Protein AF-A0AA85KAV1-F1 (afdb_monomer)

Organism: Trichobilharzia regenti (NCBI:txid157069)

Mean predicted aligned error: 18.88 Å

Secondary structure (DSSP, 8-state):
-------------------------------------------PPPPPP-PPPGGGTTSHHHHHHHHHHHHHHHHHHHHHHHHHHHHHHHHHHHHHHHHHHHHHHHHHHHHHHHHHHHHHHHHHHHHHHHHHHHHHHHHHTTS--

Solvent-accessible surface area (backbone atoms only — not comparable to full-atom values): 9478 Å² total; per-residue (Å²): 133,90,79,89,88,89,88,87,84,85,86,87,78,90,81,84,85,84,92,76,92,73,95,73,81,87,73,82,78,82,82,75,84,81,77,85,79,88,66,87,72,71,89,64,82,81,75,78,92,72,81,80,56,73,84,54,62,77,37,67,72,47,44,54,53,48,51,54,48,53,52,51,53,50,53,51,54,51,52,53,53,52,52,55,52,50,53,54,52,49,51,53,51,52,52,52,49,51,54,50,52,53,52,49,52,52,50,52,51,62,62,45,50,62,53,52,51,50,54,52,53,52,52,51,50,52,52,54,51,51,54,52,51,53,56,53,62,67,58,66,67,77,79,74,131

pLDDT: mean 74.39, std 24.72, range [30.52, 98.38]

InterPro domains:
  IPR004827 Basic-leucine zipper domain [PF07716] (61-96)
  IPR046347 Basic-leucine zipper domain superfamily [SSF57959] (61-108)

Sequence (145 aa):
MSSMQTLTGGVGGHILEDVTTIVGSPTSSCVSTEASECSSSSNRPRKKYECVPEYMKTAPDYIDQRVRNRNAVKRFREKSKTKAKQLEEEKVSLTALTKLYDNELIRINRSKQPLYIFIFVSTYYLQVMSVVHVSSSSSSTKYFS

Foldseek 3Di:
DDDDDDDDDDDDDDDDDDDDDDDDDDDDDPPDPDDPDPCPPPVDPDDDDDDDDPVCCPPPVNVVVVVVVVVVVVVVVVVVVVVVVVVVVVVVVVVVVVVVVVVVVVVVVVVVVVVVVVVVVVVVVVVVVVVVVVVVVVVVVPPDD

Radius of gyration: 38.61 Å; Cα contacts (8 Å, |Δi|>4): 5; chains: 1; bounding box: 71×60×119 Å

Structure (mmCIF, N/CA/C/O backbone):
data_AF-A0AA85KAV1-F1
#
_entry.id   AF-A0AA85KAV1-F1
#
loop_
_atom_site.group_PDB
_atom_site.id
_atom_site.type_symbol
_atom_site.label_atom_id
_atom_site.label_alt_id
_atom_site.label_comp_id
_atom_site.label_asym_id
_atom_site.label_entity_id
_atom_site.label_seq_id
_atom_site.pdbx_PDB_ins_code
_atom_site.Cartn_x
_atom_site.Cartn_y
_atom_site.Cartn_z
_atom_site.occupancy
_atom_site.B_iso_or_equiv
_atom_site.auth_seq_id
_atom_site.auth_comp_id
_atom_site.auth_asym_id
_atom_site.auth_atom_id
_atom_site.pdbx_PDB_model_num
ATOM 1 N N . MET A 1 1 ? -7.359 -49.262 -15.209 1.00 36.91 1 MET A N 1
ATOM 2 C CA . MET A 1 1 ? -7.355 -49.213 -16.691 1.00 36.91 1 MET A CA 1
ATOM 3 C C . MET A 1 1 ? -8.325 -48.128 -17.142 1.00 36.91 1 MET A C 1
ATOM 5 O O . MET A 1 1 ? -9.123 -47.692 -16.324 1.00 36.91 1 MET A O 1
ATOM 9 N N . SER A 1 2 ? -8.194 -47.656 -18.383 1.00 35.59 2 SER A N 1
ATOM 10 C CA . SER A 1 2 ? -8.981 -46.557 -18.977 1.00 35.59 2 SER A CA 1
ATOM 11 C C . SER A 1 2 ? -10.504 -46.773 -18.899 1.00 35.59 2 SER A C 1
ATOM 13 O O . SER A 1 2 ? -10.932 -47.924 -18.954 1.00 35.59 2 SER A O 1
ATOM 15 N N . SER A 1 3 ? -11.320 -45.705 -18.906 1.00 37.72 3 SER A N 1
ATOM 16 C CA . SER A 1 3 ? -11.974 -45.239 -20.156 1.00 37.72 3 SER A CA 1
ATOM 17 C C . SER A 1 3 ? -13.201 -44.327 -19.943 1.00 37.72 3 SER A C 1
ATOM 19 O O . SER A 1 3 ? -14.143 -44.758 -19.290 1.00 37.72 3 SER A O 1
ATOM 21 N N . MET A 1 4 ? -13.220 -43.169 -20.638 1.00 36.19 4 MET A N 1
ATOM 22 C CA . MET A 1 4 ? -14.408 -42.426 -21.151 1.00 36.19 4 MET A CA 1
ATOM 23 C C . MET A 1 4 ? -15.445 -41.905 -20.115 1.00 36.19 4 MET A C 1
ATOM 25 O O . MET A 1 4 ? -15.514 -42.382 -18.996 1.00 36.19 4 MET A O 1
ATOM 29 N N . GLN A 1 5 ? -16.291 -40.898 -20.362 1.00 43.56 5 GLN A N 1
ATOM 30 C CA . GLN A 1 5 ? -16.723 -40.134 -21.556 1.00 43.56 5 GLN A CA 1
ATOM 31 C C . GLN A 1 5 ? -17.106 -38.691 -21.060 1.00 43.56 5 GLN A C 1
ATOM 33 O O . GLN A 1 5 ? -17.058 -38.471 -19.852 1.00 43.56 5 GLN A O 1
ATOM 38 N N . THR A 1 6 ? -17.434 -37.624 -21.808 1.00 41.03 6 THR A N 1
ATOM 39 C CA . THR A 1 6 ? -17.840 -37.379 -23.215 1.00 41.03 6 THR A CA 1
ATOM 40 C C . THR A 1 6 ? -17.406 -35.952 -23.647 1.00 41.03 6 THR A C 1
ATOM 42 O O . THR A 1 6 ? -16.856 -35.198 -22.850 1.00 41.03 6 THR A O 1
ATOM 45 N N . LEU A 1 7 ? -17.671 -35.558 -24.899 1.00 43.69 7 LEU A N 1
ATOM 46 C CA . LEU A 1 7 ? -17.532 -34.204 -25.467 1.00 43.69 7 LEU A CA 1
ATOM 47 C C . LEU A 1 7 ? -18.895 -33.686 -25.964 1.00 43.69 7 LEU A C 1
ATOM 49 O O . LEU A 1 7 ? -19.603 -34.471 -26.580 1.00 43.69 7 LEU A O 1
ATOM 53 N N . THR A 1 8 ? -19.180 -32.382 -25.830 1.00 41.44 8 THR A N 1
ATOM 54 C CA . THR A 1 8 ? -20.047 -31.536 -26.706 1.00 41.44 8 THR A CA 1
ATOM 55 C C . THR A 1 8 ? -19.896 -30.065 -26.266 1.00 41.44 8 THR A C 1
ATOM 57 O O . THR A 1 8 ? -19.839 -29.833 -25.064 1.00 41.44 8 THR A O 1
ATOM 60 N N . GLY A 1 9 ? -19.864 -29.018 -27.102 1.00 31.36 9 GLY A N 1
ATOM 61 C CA . GLY A 1 9 ? -19.976 -28.915 -28.567 1.00 31.36 9 GLY A CA 1
ATOM 62 C C . GLY A 1 9 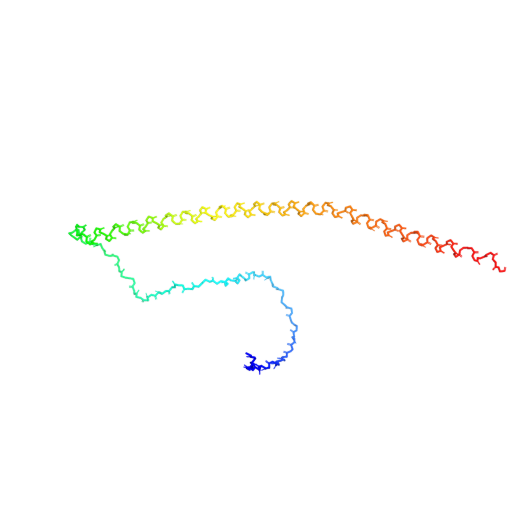? -20.845 -27.704 -28.987 1.00 31.36 9 GLY A C 1
ATOM 63 O O . GLY A 1 9 ? -21.937 -27.559 -28.453 1.00 31.36 9 GLY A O 1
ATOM 64 N N . GLY A 1 10 ? -20.389 -26.874 -29.944 1.00 31.45 10 GLY A N 1
ATOM 65 C CA . GLY A 1 10 ? -21.103 -25.682 -30.477 1.00 31.45 10 GLY A CA 1
ATOM 66 C C . GLY A 1 10 ? -20.460 -24.349 -30.042 1.00 31.45 10 GLY A C 1
ATOM 67 O O . GLY A 1 10 ? -20.409 -24.091 -28.847 1.00 31.45 10 GLY A O 1
ATOM 68 N N . VAL A 1 11 ? -19.846 -23.479 -30.862 1.00 35.91 11 VAL A N 1
ATOM 69 C CA . VAL A 1 11 ? -19.851 -23.165 -32.319 1.00 35.91 11 VAL A CA 1
ATOM 70 C C . VAL A 1 11 ? -21.020 -22.291 -32.805 1.00 35.91 11 VAL A C 1
ATOM 72 O O . VAL A 1 11 ? -22.165 -22.724 -32.788 1.00 35.91 11 VAL A O 1
ATOM 75 N N . GLY A 1 12 ? -20.665 -21.117 -33.356 1.00 30.52 12 GLY A N 1
ATOM 76 C CA . GLY A 1 12 ? -21.524 -20.194 -34.120 1.00 30.52 12 GLY A CA 1
ATOM 77 C C . GLY A 1 12 ? -22.217 -19.119 -33.265 1.00 30.52 12 GLY A C 1
ATOM 78 O O . GLY A 1 12 ? -22.807 -19.445 -32.247 1.00 30.52 12 GLY A O 1
ATOM 79 N N . GLY A 1 13 ? -22.207 -17.825 -33.607 1.00 30.83 13 GLY A N 1
ATOM 80 C CA . GLY A 1 13 ? -21.583 -17.104 -34.729 1.00 30.83 13 GLY A CA 1
ATOM 81 C C . GLY A 1 13 ? -22.422 -15.872 -35.121 1.00 30.83 13 GLY A C 1
ATOM 82 O O . GLY A 1 13 ? -23.579 -15.806 -34.721 1.00 30.83 13 GLY A O 1
ATOM 83 N N . HIS A 1 14 ? -21.878 -14.986 -35.977 1.00 31.77 14 HIS A N 1
ATOM 84 C CA . HIS A 1 14 ? -22.616 -13.941 -36.732 1.00 31.77 14 HIS A CA 1
ATOM 85 C C . HIS A 1 14 ? -23.196 -12.740 -35.909 1.00 31.77 14 HIS A C 1
ATOM 87 O O . HIS A 1 14 ? -23.638 -12.923 -34.785 1.00 31.77 14 HIS A O 1
ATOM 93 N N . ILE A 1 15 ? -23.228 -11.469 -36.367 1.00 37.31 15 ILE A N 1
ATOM 94 C CA . ILE A 1 15 ? -22.788 -10.810 -37.625 1.00 37.31 15 ILE A CA 1
ATOM 95 C C . ILE A 1 15 ? -22.289 -9.363 -37.340 1.00 37.31 15 ILE A C 1
ATOM 97 O O . ILE A 1 15 ? -22.834 -8.696 -36.470 1.00 37.31 15 ILE A O 1
ATOM 101 N N . LEU A 1 16 ? -21.376 -8.895 -38.202 1.00 34.19 16 LEU A N 1
ATOM 102 C CA . LEU A 1 16 ? -21.185 -7.527 -38.729 1.00 34.19 16 LEU A CA 1
ATOM 103 C C . LEU A 1 16 ? -20.636 -6.395 -37.840 1.00 34.19 16 LEU A C 1
ATOM 105 O O . LEU A 1 16 ? -21.139 -6.063 -36.773 1.00 34.19 16 LEU A O 1
ATOM 109 N N . GLU A 1 17 ? -19.625 -5.743 -38.412 1.00 40.03 17 GLU A N 1
ATOM 110 C CA . GLU A 1 17 ? -19.159 -4.401 -38.083 1.00 40.03 17 GLU A CA 1
ATOM 111 C C . GLU A 1 17 ? -20.159 -3.356 -38.601 1.00 40.03 17 GLU A C 1
ATOM 113 O O . GLU A 1 17 ? -20.783 -3.575 -39.640 1.00 40.03 17 GLU A O 1
ATOM 118 N N . ASP A 1 18 ? -20.220 -2.186 -37.962 1.00 31.97 18 ASP A N 1
ATOM 119 C CA . ASP A 1 18 ? -20.343 -0.944 -38.730 1.00 31.97 18 ASP A CA 1
ATOM 120 C C . ASP A 1 18 ? -19.637 0.223 -38.021 1.00 31.97 18 ASP A C 1
ATOM 122 O O . ASP A 1 18 ? -19.516 0.261 -36.792 1.00 31.97 18 ASP A O 1
ATOM 126 N N . VAL A 1 19 ? -19.107 1.154 -38.811 1.00 37.03 19 VAL A N 1
ATOM 127 C CA . VAL A 1 19 ? -18.156 2.181 -38.369 1.00 37.03 19 VAL A CA 1
ATOM 128 C C . VAL A 1 19 ? -18.864 3.507 -38.104 1.00 37.03 19 VAL A C 1
ATOM 130 O O . VAL A 1 19 ? -19.284 4.181 -39.040 1.00 37.03 19 VAL A O 1
ATOM 133 N N . THR A 1 20 ? -18.846 3.986 -36.854 1.00 36.22 20 THR A N 1
ATOM 134 C CA . THR A 1 20 ? -18.982 5.430 -36.579 1.00 36.22 20 THR A CA 1
ATOM 135 C C . THR A 1 20 ? -18.048 5.914 -35.475 1.00 36.22 20 THR A C 1
ATOM 137 O O . THR A 1 20 ? -18.170 5.544 -34.309 1.00 36.22 20 THR A O 1
ATOM 140 N N . THR A 1 21 ? -17.150 6.814 -35.868 1.00 38.53 21 THR A N 1
ATOM 141 C CA . THR A 1 21 ? -16.267 7.635 -35.035 1.00 38.53 21 THR A CA 1
ATOM 142 C C . THR A 1 21 ? -16.976 8.282 -33.842 1.00 38.53 21 THR A C 1
ATOM 144 O O . THR A 1 21 ? -17.863 9.110 -34.034 1.00 38.53 21 THR A O 1
ATOM 147 N N . ILE A 1 22 ? -16.483 8.043 -32.621 1.00 38.91 22 ILE A N 1
ATOM 148 C CA . ILE A 1 22 ? -16.666 8.974 -31.497 1.00 38.91 22 ILE A CA 1
ATOM 149 C C . ILE A 1 22 ? -15.303 9.250 -30.858 1.00 38.91 22 ILE A C 1
ATOM 151 O O . ILE A 1 22 ? -14.680 8.380 -30.255 1.00 38.91 22 ILE A O 1
ATOM 155 N N . VAL A 1 23 ? -14.850 10.497 -30.989 1.00 43.25 23 VAL A N 1
ATOM 156 C CA . VAL A 1 23 ? -13.711 11.036 -30.240 1.00 43.25 23 VAL A CA 1
ATOM 157 C C . VAL A 1 23 ? -14.143 11.202 -28.782 1.00 43.25 23 VAL A C 1
ATOM 159 O O . VAL A 1 23 ? -14.992 12.038 -28.481 1.00 43.25 23 VAL A O 1
ATOM 162 N N . GLY A 1 24 ? -13.564 10.417 -27.874 1.00 33.50 24 GLY A N 1
ATOM 163 C CA . GLY A 1 24 ? -13.870 10.472 -26.444 1.00 33.50 24 GLY A CA 1
ATOM 164 C C . GLY A 1 24 ? -12.760 9.840 -25.608 1.00 33.50 24 GLY A C 1
ATOM 165 O O . GLY A 1 24 ? -12.335 8.720 -25.873 1.00 33.50 24 GLY A O 1
ATOM 166 N N . SER A 1 25 ? -12.252 10.584 -24.625 1.00 37.94 25 SER A N 1
ATOM 167 C CA . SER A 1 25 ? -11.110 10.200 -23.787 1.00 37.94 25 SER A CA 1
ATOM 168 C C . SER A 1 25 ? -11.324 8.873 -23.038 1.00 37.94 25 SER A C 1
ATOM 170 O O . SER A 1 25 ? -12.410 8.666 -22.495 1.00 37.94 25 SER A O 1
ATOM 172 N N . PRO A 1 26 ? -10.295 8.012 -22.896 1.00 43.62 26 PRO A N 1
ATOM 173 C CA . PRO A 1 26 ? -10.398 6.817 -22.068 1.00 43.62 26 PRO A CA 1
ATOM 174 C C . PRO A 1 26 ? -10.399 7.196 -20.580 1.00 43.62 26 PRO A C 1
ATOM 176 O O . PRO A 1 26 ? -9.352 7.410 -19.965 1.00 43.62 26 PRO A O 1
ATOM 179 N N . THR A 1 27 ? -11.583 7.251 -19.972 1.00 38.44 27 THR A N 1
ATOM 180 C CA . THR A 1 27 ? -11.717 7.193 -18.516 1.00 38.44 27 THR A CA 1
ATOM 181 C C . THR A 1 27 ? -11.371 5.779 -18.052 1.00 38.44 27 THR A C 1
ATOM 183 O O . THR A 1 27 ? -12.051 4.810 -18.375 1.00 38.44 27 THR A O 1
ATOM 186 N N . SER A 1 28 ? -10.276 5.654 -17.299 1.00 43.53 28 SER A N 1
ATOM 187 C CA . SER A 1 28 ? -9.788 4.378 -16.767 1.00 43.53 28 SER A CA 1
ATOM 188 C C . SER A 1 28 ? -10.854 3.672 -15.916 1.00 43.53 28 SER A C 1
ATOM 190 O O . SER A 1 28 ? -11.053 4.029 -14.754 1.00 43.53 28 SER A O 1
ATOM 192 N N . SER A 1 29 ? -11.490 2.628 -16.454 1.00 40.19 29 SER A N 1
ATOM 193 C CA . SER A 1 29 ? -12.366 1.746 -15.682 1.00 40.19 29 SER A CA 1
ATOM 194 C C . SER A 1 29 ? -11.524 0.815 -14.807 1.00 40.19 29 SER A C 1
ATOM 196 O O . SER A 1 29 ? -10.984 -0.187 -15.280 1.00 40.19 29 SER A O 1
ATOM 198 N N . CYS A 1 30 ? -11.408 1.131 -13.518 1.00 39.81 30 CYS A N 1
ATOM 199 C CA . CYS A 1 30 ? -10.793 0.243 -12.537 1.00 39.81 30 CYS A CA 1
ATOM 200 C C . CYS A 1 30 ? -11.693 -0.979 -12.273 1.00 39.81 30 CYS A C 1
ATOM 202 O O . CYS A 1 30 ? -12.538 -0.978 -11.379 1.00 39.81 30 CYS A O 1
ATOM 204 N N . VAL A 1 31 ? -11.501 -2.041 -13.062 1.00 36.47 31 VAL A N 1
ATOM 205 C CA . VAL A 1 31 ? -12.113 -3.354 -12.815 1.00 36.47 31 VAL A CA 1
ATOM 206 C C . VAL A 1 31 ? -11.461 -3.972 -11.576 1.00 36.47 31 VAL A C 1
ATOM 208 O O . VAL A 1 31 ? -10.422 -4.620 -11.654 1.00 36.47 31 VAL A O 1
ATOM 211 N N . SER A 1 32 ? -12.081 -3.739 -10.420 1.00 46.75 32 SER A N 1
ATOM 212 C CA . SER A 1 32 ? -11.681 -4.302 -9.127 1.00 46.75 32 SER A CA 1
ATOM 213 C C . SER A 1 32 ? -12.516 -5.537 -8.781 1.00 46.75 32 SER A C 1
ATOM 215 O O . SER A 1 32 ? -13.370 -5.506 -7.895 1.00 46.75 32 SER A O 1
ATOM 217 N N . THR A 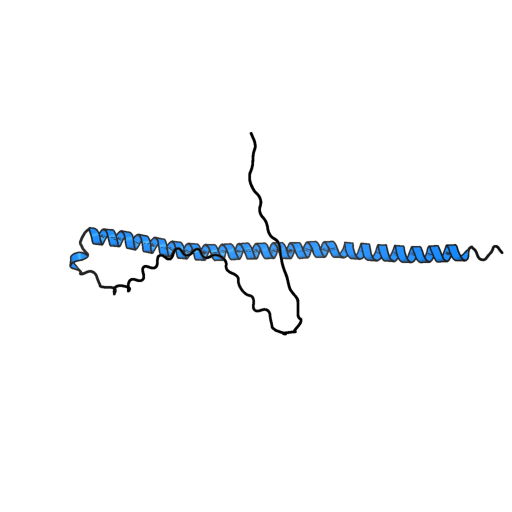1 33 ? -12.250 -6.643 -9.469 1.00 52.03 33 THR A N 1
ATOM 218 C CA . THR A 1 33 ? -12.468 -7.999 -8.941 1.00 52.03 33 THR A CA 1
ATOM 219 C C . THR A 1 3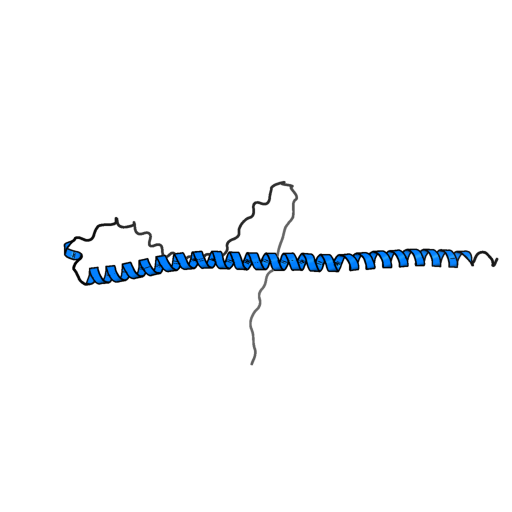3 ? -11.305 -8.310 -7.981 1.00 52.03 33 THR A C 1
ATOM 221 O O . THR A 1 33 ? -10.156 -8.150 -8.375 1.00 52.03 33 THR A O 1
ATOM 224 N N . GLU A 1 34 ? -11.470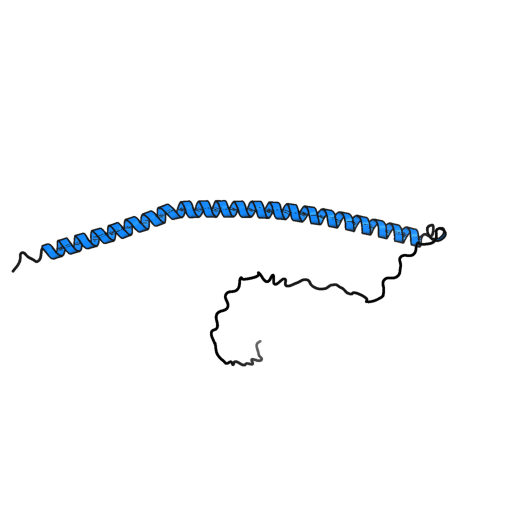 -8.713 -6.719 1.00 47.12 34 GLU A N 1
ATOM 225 C CA . GLU A 1 34 ? -12.651 -9.220 -6.011 1.00 47.12 34 GLU A CA 1
ATOM 226 C C . GLU A 1 34 ? -12.617 -8.766 -4.539 1.00 47.12 34 GLU A C 1
ATOM 228 O O . GLU A 1 34 ? -11.601 -8.914 -3.857 1.00 47.12 34 GLU A O 1
ATOM 233 N N . ALA A 1 35 ? -13.736 -8.273 -4.006 1.00 45.75 35 ALA A N 1
ATOM 234 C CA . ALA A 1 35 ? -13.924 -8.104 -2.565 1.00 45.75 35 ALA A CA 1
ATOM 235 C C . ALA A 1 35 ? -14.985 -9.104 -2.091 1.00 45.75 35 ALA A C 1
ATOM 237 O O . ALA A 1 35 ? -16.166 -8.778 -2.042 1.00 45.75 35 ALA A O 1
ATOM 238 N N . SER A 1 36 ? -14.561 -10.331 -1.765 1.00 51.62 36 SER A N 1
ATOM 239 C CA . SER A 1 36 ? -15.459 -11.388 -1.278 1.00 51.62 36 SER A CA 1
ATOM 240 C C . SER A 1 36 ? -16.257 -10.908 -0.058 1.00 51.62 36 SER A C 1
ATOM 242 O O . SER A 1 36 ? -15.709 -10.695 1.028 1.00 51.62 36 SER A O 1
ATOM 244 N N . GLU A 1 37 ? -17.567 -10.754 -0.237 1.00 42.22 37 GLU A N 1
ATOM 245 C CA . GLU A 1 37 ? -18.468 -10.127 0.725 1.00 42.22 37 GLU A CA 1
ATOM 246 C C . GLU A 1 37 ? -18.755 -11.031 1.933 1.00 42.22 37 GLU A C 1
ATOM 248 O O . GLU A 1 37 ? -19.767 -11.726 1.997 1.00 42.22 37 GLU A O 1
ATOM 253 N N . CYS A 1 38 ? -17.921 -10.971 2.974 1.00 47.38 38 CYS A N 1
ATOM 254 C CA . CYS A 1 38 ? -18.288 -11.522 4.286 1.00 47.38 38 CYS A CA 1
ATOM 255 C C . CYS A 1 38 ? -19.122 -10.509 5.096 1.00 47.38 38 CYS A C 1
ATOM 257 O O . CYS A 1 38 ? -18.774 -10.112 6.210 1.00 47.38 38 CYS A O 1
ATOM 259 N N . SER A 1 39 ? -20.233 -10.073 4.500 1.00 51.75 39 SER A N 1
ATOM 260 C CA . SER A 1 39 ? -21.180 -9.108 5.063 1.00 51.75 39 SER A CA 1
ATOM 261 C C . SER A 1 39 ? -22.523 -9.780 5.327 1.00 51.75 39 SER A C 1
ATOM 263 O O . SER A 1 39 ? -23.521 -9.494 4.671 1.00 51.75 39 SER A O 1
ATOM 265 N N . SER A 1 40 ? -22.581 -10.643 6.348 1.00 50.94 40 SER A N 1
ATOM 266 C CA . SER A 1 40 ? -23.852 -11.097 6.938 1.00 50.94 40 SER A CA 1
ATOM 267 C C . SER A 1 40 ? -24.536 -9.946 7.695 1.00 50.94 40 SER A C 1
ATOM 269 O O . SER A 1 40 ? -24.681 -9.967 8.919 1.00 50.94 40 SER A O 1
ATOM 271 N N . SER A 1 41 ? -24.928 -8.904 6.956 1.00 63.66 41 SER A N 1
ATOM 272 C CA . SER A 1 41 ? -25.691 -7.765 7.451 1.00 63.66 41 SER A CA 1
ATOM 273 C C . SER A 1 41 ? -27.089 -8.238 7.822 1.00 63.66 41 SER A C 1
ATOM 275 O O . SER A 1 41 ? -28.008 -8.264 7.005 1.00 63.66 41 SER A O 1
ATOM 277 N N . SER A 1 42 ? -27.264 -8.620 9.085 1.00 68.12 42 SER A N 1
ATOM 278 C CA . SER A 1 42 ? -28.599 -8.749 9.649 1.00 68.12 42 SER A CA 1
ATOM 279 C C . SER A 1 42 ? -29.256 -7.370 9.579 1.00 68.12 42 SER A C 1
ATOM 281 O O . SER A 1 42 ? -28.870 -6.475 10.330 1.00 68.12 42 SER A O 1
ATOM 283 N N . ASN A 1 43 ? -30.250 -7.206 8.698 1.00 69.94 43 ASN A N 1
ATOM 284 C CA . ASN A 1 43 ? -31.003 -5.960 8.466 1.00 69.94 43 ASN A CA 1
ATOM 285 C C . ASN A 1 43 ? -31.904 -5.558 9.657 1.00 69.94 43 ASN A C 1
ATOM 287 O O . ASN A 1 43 ? -32.971 -4.969 9.495 1.00 69.94 43 ASN A O 1
ATOM 291 N N . ARG A 1 44 ? -31.495 -5.896 10.883 1.00 74.56 44 ARG A N 1
ATOM 292 C CA . ARG A 1 44 ? -32.144 -5.473 12.117 1.00 74.56 44 ARG A CA 1
ATOM 293 C C . ARG A 1 44 ? -31.838 -3.991 12.348 1.00 74.56 44 ARG A C 1
ATOM 295 O O . ARG A 1 44 ? -30.671 -3.600 12.260 1.00 74.56 44 ARG A O 1
ATOM 302 N N . PRO A 1 45 ? -32.839 -3.166 12.705 1.00 79.75 45 PRO A N 1
ATOM 303 C CA . PRO A 1 45 ? -32.584 -1.787 13.093 1.00 79.75 45 PRO A CA 1
ATOM 304 C C . PRO A 1 45 ? -31.589 -1.765 14.257 1.00 79.75 45 PRO A C 1
ATOM 306 O O . PRO A 1 45 ? -31.732 -2.512 15.231 1.00 79.75 45 PRO A O 1
ATOM 309 N N . ARG A 1 46 ? -30.558 -0.917 14.154 1.00 78.75 46 ARG A N 1
ATOM 310 C CA . ARG A 1 46 ? -29.573 -0.736 15.227 1.00 78.75 46 ARG A CA 1
ATOM 311 C C . ARG A 1 46 ? -30.312 -0.323 16.500 1.00 78.75 46 ARG A C 1
ATOM 313 O O . ARG A 1 46 ? -30.910 0.751 16.540 1.00 78.75 46 ARG A O 1
ATOM 320 N N . LYS A 1 47 ? -30.254 -1.158 17.546 1.00 81.88 47 LYS A N 1
ATOM 321 C CA . LYS A 1 47 ? -30.719 -0.758 18.880 1.00 81.88 47 LYS A CA 1
ATOM 322 C C . LYS A 1 47 ? -29.998 0.529 19.283 1.00 81.88 47 LYS A C 1
ATOM 324 O O . LYS A 1 47 ? -28.790 0.651 19.071 1.00 81.88 47 LYS A O 1
ATOM 329 N N . LYS A 1 48 ? -30.742 1.473 19.865 1.00 84.88 48 LYS A N 1
ATOM 330 C CA . LYS A 1 48 ? -30.155 2.670 20.476 1.00 84.88 48 LYS A CA 1
ATOM 331 C C . LYS A 1 48 ? -29.166 2.229 21.558 1.00 84.88 48 LYS A C 1
ATOM 333 O O . LYS A 1 48 ? -29.420 1.253 22.262 1.00 84.88 48 LYS A O 1
ATOM 338 N N . TYR A 1 49 ? -28.036 2.924 21.663 1.00 82.12 49 TYR A N 1
ATOM 339 C CA . TYR A 1 49 ? -27.091 2.684 22.748 1.00 82.12 49 TYR A CA 1
ATOM 340 C C . TYR A 1 49 ? -27.707 3.173 24.056 1.00 82.12 49 TYR A C 1
ATOM 342 O O . TYR A 1 49 ? -27.964 4.363 24.213 1.00 82.12 49 TYR A O 1
ATOM 350 N N . GLU A 1 50 ? -27.931 2.243 24.974 1.00 86.88 50 GLU A N 1
ATOM 351 C CA . GLU A 1 50 ? -28.400 2.513 26.327 1.00 86.88 50 GLU A CA 1
ATOM 352 C C . GLU A 1 50 ? -27.258 2.247 27.313 1.00 86.88 50 GLU A C 1
ATOM 354 O O . GLU A 1 50 ? -26.487 1.293 27.159 1.00 86.88 50 GLU A O 1
ATOM 359 N N . CYS A 1 51 ? -27.107 3.124 28.303 1.00 86.62 51 CYS A N 1
ATOM 360 C CA . CYS A 1 51 ? -26.095 2.960 29.336 1.00 86.62 51 CYS A CA 1
ATOM 361 C C . CYS A 1 51 ? -26.510 1.845 30.299 1.00 86.62 51 CYS A C 1
ATOM 363 O O . CYS A 1 51 ? -27.603 1.876 30.854 1.00 86.62 51 CYS A O 1
ATOM 365 N N . VAL A 1 52 ? -25.612 0.887 30.543 1.00 88.25 52 VAL A N 1
ATOM 366 C CA . VAL A 1 52 ? -25.829 -0.153 31.559 1.00 88.25 52 VAL A CA 1
ATOM 367 C C . VAL A 1 52 ? -25.983 0.513 32.940 1.00 88.25 52 VAL A C 1
ATOM 369 O O . VAL A 1 52 ? -25.093 1.292 33.305 1.00 88.25 52 VAL A O 1
ATOM 372 N N . PRO A 1 53 ? -27.056 0.219 33.705 1.00 93.06 53 PRO A N 1
ATOM 373 C CA . PRO A 1 53 ? -27.283 0.790 35.034 1.00 93.06 53 PRO A CA 1
ATOM 374 C C . PRO A 1 53 ? -26.110 0.568 35.995 1.00 93.06 53 PRO A C 1
ATOM 376 O O . PRO A 1 53 ? -25.483 -0.491 35.971 1.00 93.06 53 PRO A O 1
ATOM 379 N N . GLU A 1 54 ? -25.828 1.541 36.871 1.00 91.25 54 GLU A N 1
ATOM 380 C CA . GLU A 1 54 ? -24.648 1.515 37.759 1.00 91.25 54 GLU A CA 1
ATOM 381 C C . GLU A 1 54 ? -24.549 0.237 38.606 1.00 91.25 54 GLU A C 1
ATOM 383 O O . GLU A 1 54 ? -23.480 -0.366 38.675 1.00 91.25 54 GLU A O 1
ATOM 388 N N . TYR A 1 55 ? -25.665 -0.233 39.175 1.00 90.56 55 TYR A N 1
ATOM 389 C CA . TYR A 1 55 ? -25.695 -1.437 40.016 1.00 90.56 55 TYR A CA 1
ATOM 390 C C . TYR A 1 55 ? -25.318 -2.725 39.262 1.00 90.56 55 TYR A C 1
ATOM 392 O O . TYR A 1 55 ? -24.859 -3.682 39.876 1.00 90.56 55 TYR A O 1
ATOM 400 N N . MET A 1 56 ? -25.473 -2.762 37.933 1.00 90.69 56 MET A N 1
ATOM 401 C CA . MET A 1 56 ? -25.048 -3.903 37.115 1.00 90.69 56 MET A CA 1
ATOM 402 C C . MET A 1 56 ? -23.554 -3.850 36.776 1.00 90.69 56 MET A C 1
ATOM 404 O O . MET A 1 56 ? -23.000 -4.841 36.303 1.00 90.69 56 MET A O 1
ATOM 408 N N . LYS A 1 57 ? -22.872 -2.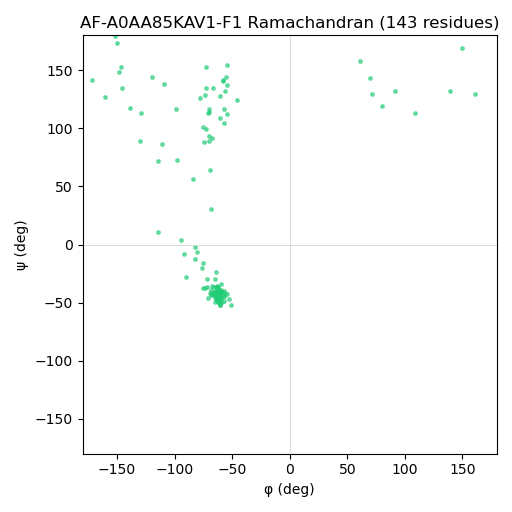717 37.000 1.00 92.38 57 LYS A N 1
ATOM 409 C CA . LYS A 1 57 ? -21.461 -2.555 36.613 1.00 92.38 57 LYS A CA 1
ATOM 410 C C . LYS A 1 57 ? -20.477 -3.280 37.533 1.00 92.38 57 LYS A C 1
ATOM 412 O O . LYS A 1 57 ? -19.323 -3.463 37.150 1.00 92.38 57 LYS A O 1
ATOM 417 N N . THR A 1 58 ? -20.929 -3.687 38.715 1.00 93.25 58 THR A N 1
ATOM 418 C CA . THR A 1 58 ? -20.196 -4.528 39.672 1.00 93.25 58 THR A CA 1
ATOM 419 C C . THR A 1 58 ? -20.477 -6.022 39.495 1.00 93.25 58 THR A C 1
ATOM 421 O O . THR A 1 58 ? -19.788 -6.834 40.106 1.00 93.25 58 THR A O 1
ATOM 424 N N . ALA A 1 59 ? -21.443 -6.411 38.652 1.00 94.81 59 ALA A N 1
ATOM 425 C CA . ALA A 1 59 ? -21.737 -7.816 38.386 1.00 94.81 59 ALA A CA 1
ATOM 426 C C . ALA A 1 59 ? -20.559 -8.498 37.648 1.00 94.81 59 ALA A C 1
ATOM 428 O O . ALA A 1 59 ? -20.063 -7.926 36.667 1.00 94.81 59 ALA A O 1
ATOM 429 N N . PRO A 1 60 ? -20.134 -9.716 38.048 1.00 95.81 60 PRO A N 1
ATOM 430 C CA . PRO A 1 60 ? -19.007 -10.420 37.426 1.00 95.81 60 PRO A CA 1
ATOM 431 C C . PRO A 1 60 ? -19.121 -10.541 35.900 1.00 95.81 60 PRO A C 1
ATOM 433 O O . PRO A 1 60 ? -18.197 -10.158 35.184 1.00 95.81 60 PRO A O 1
ATOM 436 N N . ASP A 1 61 ? -20.291 -10.938 35.390 1.00 95.44 61 ASP A N 1
ATOM 437 C CA . ASP A 1 61 ? -20.548 -11.098 33.950 1.00 95.44 61 ASP A CA 1
ATOM 438 C C . ASP A 1 61 ? -20.285 -9.812 33.152 1.00 95.44 61 ASP A C 1
ATOM 440 O O . ASP A 1 61 ? -19.716 -9.839 32.053 1.00 95.44 61 ASP A O 1
ATOM 444 N N . TYR A 1 62 ? -20.675 -8.660 33.710 1.00 94.50 62 TYR A N 1
ATOM 445 C CA . TYR A 1 62 ? -20.420 -7.362 33.095 1.00 94.50 62 TYR A CA 1
ATOM 446 C C . TYR A 1 62 ? -18.927 -7.022 33.132 1.00 94.50 62 TYR A C 1
ATOM 448 O O . TYR A 1 62 ? -18.391 -6.542 32.129 1.00 94.50 62 TYR A O 1
ATOM 456 N N . ILE A 1 63 ? -18.239 -7.289 34.246 1.00 95.75 63 ILE A N 1
ATOM 457 C CA . ILE A 1 63 ? -16.794 -7.063 34.376 1.00 95.75 63 ILE A CA 1
ATOM 458 C C . ILE A 1 63 ? -16.043 -7.880 33.315 1.00 95.75 63 ILE A C 1
ATOM 460 O O . ILE A 1 63 ? -15.281 -7.301 32.533 1.00 95.75 63 ILE A O 1
ATOM 464 N N . ASP A 1 64 ? -16.334 -9.173 33.186 1.00 97.06 64 ASP A N 1
ATOM 465 C CA . ASP A 1 64 ? -15.719 -10.060 32.194 1.00 97.06 64 ASP A CA 1
ATOM 466 C C . ASP A 1 64 ? -16.019 -9.627 30.758 1.00 97.06 64 ASP A C 1
ATOM 468 O O . ASP A 1 64 ? -15.127 -9.588 29.901 1.00 97.06 64 ASP A O 1
ATOM 472 N N . GLN A 1 65 ? -17.266 -9.242 30.474 1.00 95.44 65 GLN A N 1
ATOM 473 C CA . GLN A 1 65 ? -17.656 -8.716 29.168 1.00 95.44 65 GLN A CA 1
ATOM 474 C C . GLN A 1 65 ? -16.916 -7.407 28.841 1.00 95.44 65 GLN A C 1
ATOM 476 O O . GLN A 1 65 ? -16.511 -7.192 27.693 1.00 95.44 65 GLN A O 1
ATOM 481 N N . ARG A 1 66 ? -16.676 -6.540 29.835 1.00 95.94 66 ARG A N 1
ATOM 482 C CA . ARG A 1 66 ? -15.912 -5.293 29.669 1.00 95.94 66 ARG A CA 1
ATOM 483 C C . ARG A 1 66 ? -14.416 -5.544 29.514 1.00 95.94 66 ARG A C 1
ATOM 485 O O . ARG A 1 66 ? -13.804 -4.873 28.685 1.00 95.94 66 ARG A O 1
ATOM 492 N N . VAL A 1 67 ? -13.829 -6.510 30.221 1.00 97.56 67 VAL A N 1
ATOM 493 C CA . VAL A 1 67 ? -12.429 -6.930 30.025 1.00 97.56 67 VAL A CA 1
ATOM 494 C C . VAL A 1 67 ? -12.236 -7.489 28.613 1.00 97.56 67 VAL A C 1
ATOM 496 O O . VAL A 1 67 ? -11.361 -7.014 27.882 1.00 97.56 67 VAL A O 1
ATOM 499 N N . ARG A 1 68 ? -13.106 -8.408 28.169 1.00 97.69 68 ARG A N 1
ATOM 500 C CA . ARG A 1 68 ? -13.097 -8.943 26.796 1.00 97.69 68 ARG A CA 1
ATOM 501 C C . ARG A 1 68 ? -13.241 -7.832 25.750 1.00 97.69 68 ARG A C 1
ATOM 503 O O . ARG A 1 68 ? -12.458 -7.786 24.801 1.00 97.69 68 ARG A O 1
ATOM 510 N N . ASN A 1 69 ? -14.157 -6.882 25.952 1.00 97.12 69 ASN A N 1
ATOM 511 C CA . ASN A 1 69 ? -14.333 -5.739 25.051 1.00 97.12 69 ASN A CA 1
ATOM 512 C C . ASN A 1 69 ? -13.105 -4.805 25.010 1.00 97.12 69 ASN A C 1
ATOM 514 O O . ASN A 1 69 ? -12.647 -4.471 23.919 1.00 97.12 69 ASN A O 1
ATOM 518 N N . ARG A 1 70 ? -12.516 -4.433 26.158 1.00 98.00 70 ARG A N 1
ATOM 519 C CA . ARG A 1 70 ? -11.274 -3.631 26.213 1.00 98.00 70 ARG A CA 1
ATOM 520 C C . ARG A 1 70 ? -10.134 -4.316 25.458 1.00 98.00 70 ARG A C 1
ATOM 522 O O . ARG A 1 70 ? -9.439 -3.666 24.679 1.00 98.00 70 ARG A O 1
ATOM 529 N N . ASN A 1 71 ? -9.974 -5.627 25.643 1.00 98.19 71 ASN A N 1
ATOM 530 C CA . ASN A 1 71 ? -8.948 -6.417 24.964 1.00 98.19 71 ASN A CA 1
ATOM 531 C C . ASN A 1 71 ? -9.180 -6.485 23.446 1.00 98.19 71 ASN A C 1
ATOM 533 O O . ASN A 1 71 ? -8.227 -6.328 22.681 1.00 98.19 71 ASN A O 1
ATOM 537 N N . ALA A 1 72 ? -10.429 -6.643 22.999 1.00 97.88 72 ALA A N 1
ATOM 538 C CA . ALA A 1 72 ? -10.788 -6.581 21.583 1.00 97.88 72 ALA A CA 1
ATOM 539 C C . ALA A 1 72 ? -10.498 -5.195 20.975 1.00 97.88 72 ALA A C 1
ATOM 541 O O . ALA A 1 72 ? -9.864 -5.109 19.926 1.00 97.88 72 ALA A O 1
ATOM 542 N N . VAL A 1 73 ? -10.867 -4.107 21.665 1.00 97.56 73 VAL A N 1
ATOM 543 C CA . VAL A 1 73 ? -10.583 -2.725 21.232 1.00 97.56 73 VAL A CA 1
ATOM 544 C C . VAL A 1 73 ? -9.077 -2.449 21.175 1.00 97.56 73 VAL A C 1
ATOM 546 O O . VAL A 1 73 ? -8.615 -1.830 20.217 1.00 97.56 73 VAL A O 1
ATOM 549 N N . LYS A 1 74 ? -8.289 -2.938 22.145 1.00 97.56 74 LYS A N 1
ATOM 550 C CA . LYS A 1 74 ? -6.820 -2.834 22.120 1.00 97.56 74 LYS A CA 1
ATOM 551 C C . LYS A 1 74 ? -6.245 -3.556 20.897 1.00 97.56 74 LYS A C 1
ATOM 553 O O . LYS A 1 74 ? -5.527 -2.938 20.119 1.00 97.56 74 LYS A O 1
ATOM 558 N N . ARG A 1 75 ? -6.618 -4.825 20.674 1.00 96.94 75 ARG A N 1
ATOM 559 C CA . ARG A 1 75 ? -6.174 -5.614 19.507 1.00 96.94 75 ARG A CA 1
ATOM 560 C C . ARG A 1 75 ? -6.575 -4.967 18.177 1.00 96.94 75 ARG A C 1
ATOM 562 O O . ARG A 1 75 ? -5.760 -4.938 17.263 1.00 96.94 75 ARG A O 1
ATOM 569 N N . PHE A 1 76 ? -7.786 -4.415 18.078 1.00 97.19 76 PHE A N 1
ATOM 570 C CA . PHE A 1 76 ? -8.247 -3.684 16.895 1.00 97.19 76 PHE A CA 1
ATOM 571 C C . PHE A 1 76 ? -7.381 -2.449 16.613 1.00 97.19 76 PHE A C 1
ATOM 573 O O . PHE A 1 76 ? -6.892 -2.290 15.498 1.00 97.19 76 PHE A O 1
ATOM 580 N N . ARG A 1 77 ? -7.137 -1.606 17.627 1.00 95.75 77 ARG A N 1
ATOM 581 C CA . ARG A 1 77 ? -6.306 -0.397 17.488 1.00 95.75 77 ARG A CA 1
ATOM 582 C C . ARG A 1 77 ? -4.875 -0.726 17.072 1.00 95.75 77 ARG A C 1
ATOM 584 O O . ARG A 1 77 ? -4.364 -0.087 16.158 1.00 95.75 77 ARG A O 1
ATOM 591 N N . GLU A 1 78 ? -4.253 -1.729 17.693 1.00 96.06 78 GLU A N 1
ATOM 592 C CA . GLU A 1 78 ? -2.902 -2.149 17.307 1.00 96.06 78 GLU A CA 1
ATOM 593 C C . GLU A 1 78 ? -2.875 -2.735 15.889 1.00 96.06 78 GLU A C 1
ATOM 595 O O . GLU A 1 78 ? -2.048 -2.306 15.091 1.00 96.06 78 GLU A O 1
ATOM 600 N N . LYS A 1 79 ? -3.834 -3.594 15.505 1.00 95.38 79 LYS A N 1
ATOM 601 C CA . LYS A 1 79 ? -3.935 -4.113 14.126 1.00 95.38 79 LYS A CA 1
ATOM 602 C C . LYS A 1 79 ? -4.039 -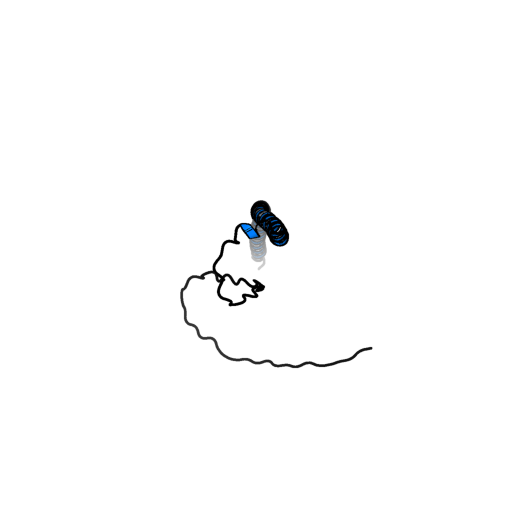2.984 13.090 1.00 95.38 79 LYS A C 1
ATOM 604 O O . LYS A 1 79 ? -3.378 -3.053 12.056 1.00 95.38 79 LYS A O 1
ATOM 609 N N . SER A 1 80 ? -4.823 -1.941 13.368 1.00 90.00 80 SER A N 1
ATOM 610 C CA . SER A 1 80 ? -4.945 -0.774 12.482 1.00 90.00 80 SER A CA 1
ATOM 611 C C . SER A 1 80 ? -3.636 0.014 12.356 1.00 90.00 80 SER A C 1
ATOM 613 O O . SER A 1 80 ? -3.269 0.390 11.245 1.00 90.00 80 SER A O 1
ATOM 615 N N . LYS A 1 81 ? -2.890 0.211 13.455 1.00 93.81 81 LYS A N 1
ATOM 616 C CA . LYS A 1 81 ? -1.554 0.838 13.418 1.00 93.81 81 LYS A CA 1
ATOM 617 C C . LYS A 1 81 ? -0.551 -0.001 12.624 1.00 93.81 81 LYS A C 1
ATOM 619 O O . LYS A 1 81 ? 0.158 0.539 11.780 1.00 93.81 81 LYS A O 1
ATOM 624 N N . THR A 1 82 ? -0.497 -1.313 12.873 1.00 92.44 82 THR A N 1
ATOM 625 C CA . THR A 1 82 ? 0.418 -2.223 12.170 1.00 92.44 82 THR A CA 1
ATOM 626 C C . THR A 1 82 ? 0.135 -2.236 10.671 1.00 92.44 82 THR A C 1
ATOM 628 O O . THR A 1 82 ? 1.078 -2.128 9.895 1.00 92.44 82 THR A O 1
ATOM 631 N N . LYS A 1 83 ? -1.142 -2.267 10.256 1.00 94.69 83 LYS A N 1
ATOM 632 C CA . LYS A 1 83 ? -1.509 -2.201 8.833 1.00 94.69 83 LYS A CA 1
ATOM 633 C C . LYS A 1 83 ? -1.037 -0.897 8.177 1.00 94.69 83 LYS A C 1
ATOM 635 O O . LYS A 1 83 ? -0.508 -0.941 7.074 1.00 94.69 83 LYS A O 1
ATOM 640 N N . ALA A 1 84 ? -1.190 0.247 8.849 1.00 91.75 84 ALA A N 1
ATOM 641 C CA . ALA A 1 84 ? -0.699 1.525 8.328 1.00 91.75 84 ALA A CA 1
ATOM 642 C C . ALA A 1 84 ? 0.835 1.536 8.169 1.00 91.75 84 ALA A C 1
ATOM 644 O O . ALA A 1 84 ? 1.336 1.968 7.136 1.00 91.75 84 ALA A O 1
ATOM 645 N N . LYS A 1 85 ? 1.577 0.997 9.149 1.00 94.62 85 LYS A N 1
ATOM 646 C CA . LYS A 1 85 ? 3.043 0.871 9.072 1.00 94.62 85 LYS A CA 1
ATOM 647 C C . LYS A 1 85 ? 3.489 -0.044 7.924 1.00 94.62 85 LYS A C 1
ATOM 649 O O . LYS A 1 85 ? 4.394 0.325 7.188 1.00 94.62 85 LYS A O 1
ATOM 654 N N . GLN A 1 86 ? 2.828 -1.191 7.749 1.00 95.62 86 GLN A N 1
ATOM 655 C CA . GLN A 1 86 ? 3.129 -2.142 6.672 1.00 95.62 86 GLN A CA 1
ATOM 656 C C . GLN A 1 86 ? 2.943 -1.527 5.278 1.00 95.62 86 GLN A C 1
ATOM 658 O O . GLN A 1 86 ? 3.785 -1.742 4.416 1.00 95.62 86 GLN A O 1
ATOM 663 N N . LEU A 1 87 ? 1.896 -0.719 5.070 1.00 96.19 87 LEU A N 1
ATOM 664 C CA . LEU A 1 87 ? 1.661 -0.043 3.786 1.00 96.19 87 LEU A CA 1
ATOM 665 C C . LEU A 1 87 ? 2.745 0.997 3.452 1.00 96.19 87 LEU A C 1
ATOM 667 O O . LEU A 1 87 ? 3.131 1.127 2.293 1.00 96.19 87 LEU A O 1
ATOM 671 N N . GLU A 1 88 ? 3.271 1.724 4.443 1.00 96.38 88 GLU A N 1
ATOM 672 C CA . GLU A 1 88 ? 4.398 2.639 4.209 1.00 96.38 88 GLU A CA 1
ATOM 673 C C . GLU A 1 88 ? 5.717 1.880 3.961 1.00 96.38 88 GLU A C 1
ATOM 675 O O . GLU A 1 88 ? 6.496 2.281 3.098 1.00 96.38 88 GLU A O 1
ATOM 680 N N . GLU A 1 89 ? 5.955 0.750 4.637 1.00 97.44 89 GLU A N 1
ATOM 681 C CA . GLU A 1 89 ? 7.107 -0.130 4.365 1.00 97.44 89 GLU A CA 1
ATOM 682 C C . GLU A 1 89 ? 7.055 -0.731 2.949 1.00 97.44 89 GLU A C 1
ATOM 684 O O . GLU A 1 89 ? 8.053 -0.707 2.226 1.00 97.44 89 GLU A O 1
ATOM 689 N N . GLU A 1 90 ? 5.882 -1.201 2.520 1.00 98.00 90 GLU A N 1
ATOM 690 C CA . GLU A 1 90 ? 5.623 -1.704 1.166 1.00 98.00 90 GLU A CA 1
ATOM 691 C C . GLU A 1 90 ? 5.847 -0.614 0.109 1.00 98.00 90 GLU A C 1
ATOM 693 O O . GLU A 1 90 ? 6.572 -0.823 -0.863 1.00 98.00 90 GLU A O 1
ATOM 698 N N . LYS A 1 91 ? 5.317 0.593 0.331 1.00 98.06 91 LYS A N 1
ATOM 699 C CA . LYS A 1 91 ? 5.528 1.757 -0.541 1.00 98.06 91 LYS A CA 1
ATOM 700 C C . LYS A 1 91 ? 7.006 2.139 -0.665 1.00 98.06 91 LYS A C 1
ATOM 702 O O . LYS A 1 91 ? 7.458 2.454 -1.768 1.00 98.06 91 LYS A O 1
ATOM 707 N N . VAL A 1 92 ? 7.778 2.091 0.424 1.00 98.31 92 VAL A N 1
ATOM 708 C CA . VAL A 1 92 ? 9.237 2.307 0.390 1.00 98.31 92 VAL A CA 1
ATOM 709 C C . VAL A 1 92 ? 9.935 1.206 -0.416 1.00 98.31 92 VAL A C 1
ATOM 711 O O . VAL A 1 92 ? 10.783 1.520 -1.253 1.00 98.31 92 VAL A O 1
ATOM 714 N N . SER A 1 93 ? 9.546 -0.059 -0.226 1.00 98.19 93 SER A N 1
ATOM 715 C CA . SER A 1 93 ? 10.082 -1.203 -0.975 1.00 98.19 93 SER A CA 1
ATOM 716 C C . SER A 1 93 ? 9.819 -1.083 -2.482 1.00 98.19 93 SER A C 1
ATOM 718 O O . SER A 1 93 ? 10.761 -1.129 -3.275 1.00 98.19 93 SER A O 1
ATOM 720 N N . LEU A 1 94 ? 8.571 -0.816 -2.880 1.00 98.38 94 LEU A N 1
ATOM 721 C CA . LEU A 1 94 ? 8.187 -0.597 -4.277 1.00 98.38 94 LEU A CA 1
ATOM 722 C C . LEU A 1 94 ? 8.926 0.603 -4.887 1.00 98.38 94 LEU A C 1
ATOM 724 O O . LEU A 1 94 ? 9.440 0.506 -5.995 1.00 98.38 94 LEU A O 1
ATOM 728 N N . THR A 1 95 ? 9.072 1.705 -4.144 1.00 98.38 95 THR A N 1
ATOM 729 C CA . THR A 1 95 ? 9.832 2.884 -4.602 1.00 98.38 95 THR A CA 1
ATOM 730 C C . THR A 1 95 ? 11.310 2.561 -4.849 1.00 98.38 95 THR A C 1
ATOM 732 O O . THR A 1 95 ? 11.906 3.073 -5.799 1.00 98.38 95 THR A O 1
ATOM 735 N N . ALA A 1 96 ? 11.923 1.720 -4.012 1.00 98.19 96 ALA A N 1
ATOM 736 C CA . ALA A 1 96 ? 13.296 1.261 -4.217 1.00 98.19 96 ALA A CA 1
ATOM 737 C C . ALA A 1 96 ? 13.413 0.339 -5.444 1.00 98.19 96 ALA A C 1
ATOM 739 O O . ALA A 1 96 ? 14.361 0.472 -6.218 1.00 98.19 96 ALA A O 1
ATOM 740 N N . LEU A 1 97 ? 12.429 -0.539 -5.657 1.00 98.19 97 LEU A N 1
ATOM 741 C CA . LEU A 1 97 ? 12.375 -1.440 -6.807 1.00 98.19 97 LEU A CA 1
ATOM 742 C C . LEU A 1 97 ? 12.189 -0.682 -8.134 1.00 98.19 97 LEU A C 1
ATOM 744 O O . LEU A 1 97 ? 12.902 -0.969 -9.093 1.00 98.19 97 LEU A O 1
ATOM 748 N N . THR A 1 98 ? 11.325 0.338 -8.182 1.00 98.38 98 THR A N 1
ATOM 749 C CA . THR A 1 98 ? 11.188 1.226 -9.353 1.00 98.38 98 THR A CA 1
ATOM 750 C C . THR A 1 98 ? 12.523 1.878 -9.704 1.00 98.38 98 THR A C 1
ATOM 752 O O . THR A 1 98 ? 12.981 1.761 -10.837 1.00 98.38 98 THR A O 1
ATOM 755 N N . LYS A 1 99 ? 13.223 2.459 -8.716 1.00 98.25 99 LYS A N 1
ATOM 756 C CA . LYS A 1 99 ? 14.556 3.051 -8.931 1.00 98.25 99 LYS A CA 1
ATOM 757 C C . LYS A 1 99 ? 15.579 2.038 -9.449 1.00 98.25 99 LYS A C 1
ATOM 759 O O . LYS A 1 99 ? 16.463 2.412 -10.215 1.00 98.25 99 LYS A O 1
ATOM 764 N N . LEU A 1 100 ? 15.501 0.774 -9.031 1.00 98.38 100 LEU A N 1
ATOM 765 C CA . LEU A 1 100 ? 16.361 -0.285 -9.563 1.00 98.38 100 LEU A CA 1
ATOM 766 C C . LEU A 1 100 ? 16.063 -0.515 -11.050 1.00 98.38 100 LEU A C 1
ATOM 768 O O . LEU A 1 100 ? 16.990 -0.479 -11.858 1.00 98.38 100 LEU A O 1
ATOM 772 N N . TYR A 1 101 ? 14.791 -0.669 -11.428 1.00 98.31 101 TYR A N 1
ATOM 773 C CA . TYR A 1 101 ? 14.402 -0.856 -12.828 1.00 98.31 101 TYR A CA 1
ATOM 774 C C . TYR A 1 101 ? 14.714 0.355 -13.719 1.00 98.31 101 TYR A C 1
ATOM 776 O O . TYR A 1 101 ? 15.169 0.161 -14.845 1.00 98.31 101 TYR A O 1
ATOM 784 N N . ASP A 1 102 ? 14.571 1.586 -13.221 1.00 98.19 102 ASP A N 1
ATOM 785 C CA . ASP A 1 102 ? 14.968 2.800 -13.948 1.00 98.19 102 ASP A CA 1
ATOM 786 C C . ASP A 1 102 ? 16.478 2.807 -14.244 1.00 98.19 102 ASP A C 1
ATOM 788 O O . ASP A 1 102 ? 16.907 3.068 -15.371 1.00 98.19 102 ASP A O 1
ATOM 792 N N . ASN A 1 103 ? 17.304 2.459 -13.249 1.00 97.94 103 ASN A N 1
ATOM 793 C CA . ASN A 1 103 ? 18.756 2.348 -13.417 1.00 97.94 103 ASN A CA 1
ATOM 794 C C . ASN A 1 103 ? 19.144 1.230 -14.400 1.00 97.94 103 ASN A C 1
ATOM 796 O O . ASN A 1 103 ? 20.040 1.417 -15.226 1.00 97.94 103 ASN A O 1
ATOM 800 N N . GLU A 1 104 ? 18.459 0.087 -14.345 1.00 97.75 104 GLU A N 1
ATOM 801 C CA . GLU A 1 104 ? 18.632 -1.021 -15.288 1.00 97.75 104 GLU A CA 1
ATOM 802 C C . GLU A 1 104 ? 18.257 -0.623 -16.722 1.00 97.75 104 GLU A C 1
ATOM 804 O O . GLU A 1 104 ? 19.024 -0.869 -17.656 1.00 97.75 104 GLU A O 1
ATOM 809 N N . LEU A 1 105 ? 17.137 0.079 -16.906 1.00 97.19 105 LEU A N 1
ATOM 810 C CA . LEU A 1 105 ? 16.709 0.605 -18.201 1.00 97.19 105 LEU A CA 1
ATOM 811 C C . LEU A 1 105 ? 17.731 1.604 -18.767 1.00 97.19 105 LEU A C 1
ATOM 813 O O . LEU A 1 105 ? 18.094 1.519 -19.943 1.00 97.19 105 LEU A O 1
ATOM 817 N N . ILE A 1 106 ? 18.252 2.509 -17.931 1.00 97.25 106 ILE A N 1
ATOM 818 C CA . ILE A 1 106 ? 19.328 3.441 -18.301 1.00 97.25 106 ILE A CA 1
ATOM 819 C C . ILE A 1 106 ? 20.596 2.677 -18.705 1.00 97.25 106 ILE A C 1
ATOM 821 O O . ILE A 1 106 ? 21.202 3.010 -19.728 1.00 97.25 106 ILE A O 1
ATOM 825 N N . ARG A 1 107 ? 20.999 1.647 -17.947 1.00 97.12 107 ARG A N 1
ATOM 826 C CA . ARG A 1 107 ? 22.176 0.818 -18.256 1.00 97.12 107 ARG A CA 1
ATOM 827 C C . ARG A 1 107 ? 22.015 0.118 -19.603 1.00 97.12 107 ARG A C 1
ATOM 829 O O . ARG A 1 107 ? 22.875 0.266 -20.467 1.00 97.12 107 ARG A O 1
ATOM 836 N N . ILE A 1 108 ? 20.897 -0.576 -19.807 1.00 96.44 108 ILE A N 1
ATOM 837 C CA . ILE A 1 108 ? 20.593 -1.305 -21.044 1.00 96.44 108 ILE A CA 1
ATOM 838 C C . ILE A 1 108 ? 20.552 -0.351 -22.243 1.00 96.44 108 ILE A C 1
ATOM 840 O O . ILE A 1 108 ? 21.143 -0.653 -23.279 1.00 96.44 108 ILE A O 1
ATOM 844 N N . ASN A 1 109 ? 19.912 0.815 -22.118 1.00 95.00 109 ASN A N 1
ATOM 845 C CA . ASN A 1 109 ? 19.868 1.798 -23.201 1.00 95.00 109 ASN A CA 1
ATOM 846 C C . ASN A 1 109 ? 21.263 2.346 -23.534 1.00 95.00 109 ASN A C 1
ATOM 848 O O . ASN A 1 109 ? 21.621 2.397 -24.711 1.00 95.00 109 ASN A O 1
ATOM 852 N N . ARG A 1 110 ? 22.091 2.667 -22.528 1.00 95.25 110 ARG A N 1
ATOM 853 C CA . ARG A 1 110 ? 23.492 3.077 -22.740 1.00 95.25 110 ARG A CA 1
ATOM 854 C C . ARG A 1 110 ? 24.319 1.996 -23.442 1.00 95.25 110 ARG A C 1
ATOM 856 O O . ARG A 1 110 ? 25.097 2.333 -24.325 1.00 95.25 110 ARG A O 1
ATOM 863 N N . SER A 1 111 ? 24.124 0.719 -23.108 1.00 93.94 111 SER A N 1
ATOM 864 C CA . SER A 1 111 ? 24.803 -0.403 -23.776 1.00 93.94 111 SER A CA 1
ATOM 865 C C . SER A 1 111 ? 24.292 -0.677 -25.197 1.00 93.94 111 SER A C 1
ATOM 867 O O . SER A 1 111 ? 25.064 -1.127 -26.039 1.00 93.94 111 SER A O 1
ATOM 869 N N . LYS A 1 112 ? 23.015 -0.399 -25.498 1.00 95.00 112 LYS A N 1
ATOM 870 C CA . LYS A 1 112 ? 22.421 -0.613 -26.832 1.00 95.00 112 LYS A CA 1
ATOM 871 C C . LYS A 1 112 ? 22.842 0.432 -27.866 1.00 95.00 112 LYS A C 1
ATOM 873 O O . LYS A 1 112 ? 23.050 0.073 -29.021 1.00 95.00 112 LYS A O 1
ATOM 878 N N . GLN A 1 113 ? 22.979 1.701 -27.476 1.00 92.19 113 GLN A N 1
ATOM 879 C CA . GLN A 1 113 ? 23.352 2.791 -28.393 1.00 92.19 113 GLN A CA 1
ATOM 880 C C . GLN A 1 113 ? 24.617 2.513 -29.240 1.00 92.19 113 GLN A C 1
ATOM 882 O O . GLN A 1 113 ? 24.519 2.591 -30.466 1.00 92.19 113 GLN A O 1
ATOM 887 N N . PRO A 1 114 ? 25.781 2.121 -28.673 1.00 92.25 114 PRO A N 1
ATOM 888 C CA . PRO A 1 114 ? 26.974 1.842 -29.478 1.00 92.25 114 PRO A CA 1
ATOM 889 C C . PRO A 1 114 ? 26.803 0.633 -30.410 1.00 92.25 114 PRO A C 1
ATOM 891 O O . PRO A 1 114 ? 27.375 0.628 -31.497 1.00 92.25 114 PRO A O 1
ATOM 894 N N . LEU A 1 115 ? 25.986 -0.361 -30.037 1.00 92.38 115 LEU A N 1
ATOM 895 C CA . LEU A 1 115 ? 25.692 -1.517 -30.892 1.00 92.38 115 LEU A CA 1
ATOM 896 C C . LEU A 1 115 ? 24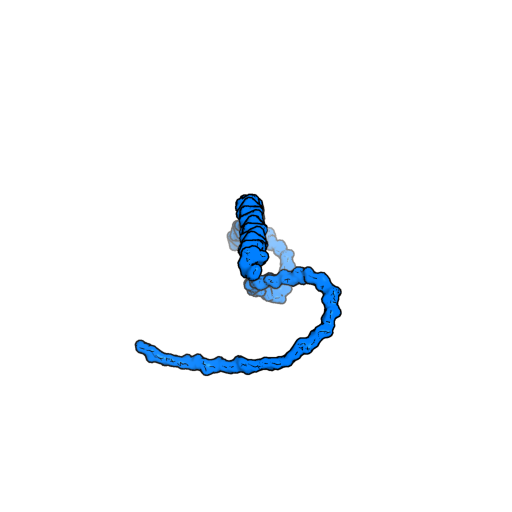.861 -1.110 -32.116 1.00 92.38 115 LEU A C 1
ATOM 898 O O . LEU A 1 115 ? 25.183 -1.516 -33.230 1.00 92.38 115 LEU A O 1
ATOM 902 N N . TYR A 1 116 ? 23.842 -0.262 -31.937 1.00 91.88 116 TYR A N 1
ATOM 903 C CA . TYR A 1 116 ? 23.075 0.288 -33.060 1.00 91.88 116 TYR A CA 1
ATOM 904 C C . TYR A 1 116 ? 23.943 1.138 -33.992 1.00 91.88 116 TYR A C 1
ATOM 906 O O . TYR A 1 116 ? 23.859 0.978 -35.208 1.00 91.88 116 TYR A O 1
ATOM 914 N N . ILE A 1 117 ? 24.818 1.986 -33.439 1.00 92.25 117 ILE A N 1
ATOM 915 C CA . ILE A 1 117 ? 25.767 2.787 -34.226 1.00 92.25 117 ILE A CA 1
ATOM 916 C C . ILE A 1 117 ? 26.713 1.876 -35.022 1.00 92.25 117 ILE A C 1
ATOM 918 O O . ILE A 1 117 ? 26.908 2.094 -36.215 1.00 92.25 117 ILE A O 1
ATOM 922 N N . PHE A 1 118 ? 27.254 0.821 -34.405 1.00 93.38 118 PHE A N 1
ATOM 923 C CA . PHE A 1 118 ? 28.132 -0.138 -35.080 1.00 93.38 118 PHE A CA 1
ATOM 924 C C . PHE A 1 118 ? 27.429 -0.874 -36.233 1.00 93.38 118 PHE A C 1
ATOM 926 O O . PHE A 1 118 ? 27.987 -0.984 -37.327 1.00 93.38 118 PHE A O 1
ATOM 933 N N . ILE A 1 119 ? 26.191 -1.336 -36.029 1.00 93.56 119 ILE A N 1
ATOM 934 C CA . ILE A 1 119 ? 25.387 -1.984 -37.079 1.00 93.56 119 ILE A CA 1
ATOM 935 C C . ILE A 1 119 ? 25.084 -0.995 -38.216 1.00 93.56 119 ILE A C 1
ATOM 937 O O . ILE A 1 119 ? 25.228 -1.340 -39.388 1.00 93.56 119 ILE A O 1
ATOM 941 N N . PHE A 1 120 ? 24.728 0.251 -37.901 1.00 93.38 120 PHE A N 1
ATOM 942 C CA . PHE A 1 120 ? 24.457 1.278 -38.909 1.00 93.38 120 PHE A CA 1
ATOM 943 C C . PHE A 1 120 ? 25.702 1.624 -39.746 1.00 93.38 120 PHE A C 1
ATOM 945 O O . PHE A 1 120 ? 25.646 1.636 -40.973 1.00 93.38 120 PHE A O 1
ATOM 952 N N . VAL A 1 121 ? 26.853 1.840 -39.102 1.00 93.44 121 VAL A N 1
ATOM 953 C CA . VAL A 1 121 ? 28.110 2.164 -39.799 1.00 93.44 121 VAL A CA 1
ATOM 954 C C . VAL A 1 121 ? 28.608 0.985 -40.641 1.00 93.44 121 VAL A C 1
ATOM 956 O O . VAL A 1 121 ? 29.040 1.189 -41.775 1.00 93.44 121 VAL A O 1
ATOM 959 N N . SER A 1 122 ? 28.526 -0.249 -40.132 1.00 91.25 122 SER A N 1
ATOM 960 C CA . SER A 1 122 ? 28.968 -1.439 -40.876 1.00 91.25 122 SER A CA 1
ATOM 961 C C . SER A 1 122 ? 28.077 -1.744 -42.085 1.00 91.25 122 SER A C 1
ATOM 963 O O . SER A 1 122 ? 28.601 -2.000 -43.168 1.00 91.25 122 SER A O 1
ATOM 965 N N . THR A 1 123 ? 26.751 -1.648 -41.947 1.00 91.12 123 THR A N 1
ATOM 966 C CA . THR A 1 123 ? 25.817 -1.815 -43.077 1.00 91.12 123 THR A CA 1
ATOM 967 C C . THR A 1 123 ? 26.012 -0.735 -44.145 1.00 91.12 123 THR A C 1
ATOM 969 O O . THR A 1 123 ? 26.113 -1.071 -45.326 1.00 91.12 123 THR A O 1
ATOM 972 N N . TYR A 1 124 ? 26.180 0.533 -43.751 1.00 91.06 124 TYR A N 1
ATOM 973 C CA . TYR A 1 124 ? 26.515 1.622 -44.675 1.00 91.06 124 TYR A CA 1
ATOM 974 C C . TYR A 1 124 ? 27.843 1.378 -45.412 1.00 91.06 124 TYR A C 1
ATOM 976 O O . TYR A 1 124 ? 27.910 1.505 -46.635 1.00 91.06 124 TYR A O 1
ATOM 984 N N . TYR A 1 125 ? 28.896 0.968 -44.697 1.00 90.00 125 TYR A N 1
ATOM 985 C CA . TYR A 1 125 ? 30.197 0.670 -45.302 1.00 90.00 125 TYR A CA 1
ATOM 986 C C . TYR A 1 125 ? 30.117 -0.477 -46.321 1.00 90.00 125 TYR A C 1
ATOM 988 O O . TYR A 1 125 ? 30.639 -0.351 -47.429 1.00 90.00 125 TYR A O 1
ATOM 996 N N . LEU A 1 126 ? 29.410 -1.566 -45.992 1.00 88.38 126 LEU A N 1
ATOM 997 C CA . LEU A 1 126 ? 29.175 -2.683 -46.914 1.00 88.38 126 LEU A CA 1
ATOM 998 C C . LEU A 1 126 ? 28.405 -2.242 -48.168 1.00 88.38 126 LEU A C 1
ATOM 1000 O O . LEU A 1 126 ? 28.760 -2.643 -49.277 1.00 88.38 126 LEU A O 1
ATOM 1004 N N . GLN A 1 127 ? 27.400 -1.373 -48.016 1.00 87.69 127 GLN A N 1
ATOM 1005 C CA . GLN A 1 127 ? 26.657 -0.813 -49.143 1.00 87.69 127 GLN A CA 1
ATOM 1006 C C . GLN A 1 127 ? 27.569 0.018 -50.060 1.00 87.69 127 GLN A C 1
ATOM 1008 O O . GLN A 1 127 ? 27.577 -0.211 -51.270 1.00 87.69 127 GLN A O 1
ATOM 1013 N N . VAL A 1 128 ? 28.397 0.912 -49.506 1.00 85.25 128 VAL A N 1
ATOM 1014 C CA . VAL A 1 128 ? 29.359 1.710 -50.289 1.00 85.25 128 VAL A CA 1
ATOM 1015 C C . VAL A 1 128 ? 30.370 0.811 -51.010 1.00 85.25 128 VAL A C 1
ATOM 1017 O O . VAL A 1 128 ? 30.583 0.976 -52.211 1.00 85.25 128 VAL A O 1
ATOM 1020 N N . MET A 1 129 ? 30.947 -0.182 -50.326 1.00 82.00 129 MET A N 1
ATOM 1021 C CA . MET A 1 129 ? 31.898 -1.121 -50.937 1.00 82.00 129 MET A CA 1
ATOM 1022 C C . MET A 1 129 ? 31.269 -1.961 -52.057 1.00 82.00 129 MET A C 1
ATOM 1024 O O . MET A 1 129 ? 31.917 -2.187 -53.078 1.00 82.00 129 MET A O 1
ATOM 1028 N N . SER A 1 130 ? 30.001 -2.369 -51.926 1.00 79.69 130 SER A N 1
ATOM 1029 C CA . SER A 1 130 ? 29.302 -3.097 -52.995 1.00 79.69 130 SER A CA 1
ATOM 1030 C C . SER A 1 130 ? 29.115 -2.246 -54.260 1.00 79.69 130 SER A C 1
ATOM 1032 O O . SER A 1 130 ? 29.383 -2.725 -55.362 1.00 79.69 130 SER A O 1
ATOM 1034 N N . VAL A 1 131 ? 28.757 -0.963 -54.113 1.00 75.38 131 VAL A N 1
ATOM 1035 C CA . VAL A 1 131 ? 28.613 -0.020 -55.237 1.00 75.38 131 VAL A CA 1
ATOM 1036 C C . VAL A 1 131 ? 29.957 0.241 -55.916 1.00 75.38 131 VAL A C 1
ATOM 1038 O O . VAL A 1 131 ? 30.031 0.233 -57.148 1.00 75.38 131 VAL A O 1
ATOM 1041 N N . VAL A 1 132 ? 31.032 0.418 -55.139 1.00 72.38 132 VAL A N 1
ATOM 1042 C CA . VAL A 1 132 ? 32.393 0.577 -55.677 1.00 72.38 132 VAL A CA 1
ATOM 1043 C C . VAL A 1 132 ? 32.805 -0.664 -56.472 1.00 72.38 132 VAL A C 1
ATOM 1045 O O . VAL A 1 132 ? 33.236 -0.529 -57.613 1.00 72.38 132 VAL A O 1
ATOM 1048 N N . HIS A 1 133 ? 32.593 -1.869 -55.933 1.00 63.19 133 HIS A N 1
ATOM 1049 C CA . HIS A 1 133 ? 32.967 -3.114 -56.606 1.00 63.19 133 HIS A CA 1
ATOM 1050 C C . HIS A 1 133 ? 32.216 -3.305 -57.938 1.00 63.19 133 HIS A C 1
ATOM 1052 O O . HIS A 1 13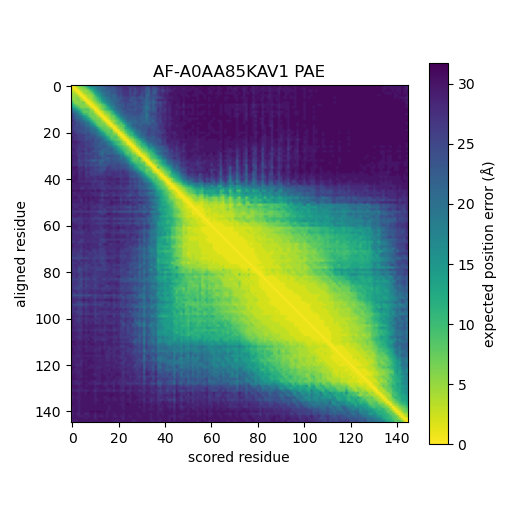3 ? 32.846 -3.555 -58.964 1.00 63.19 133 HIS A O 1
ATOM 1058 N N . VAL A 1 134 ? 30.895 -3.079 -57.964 1.00 64.06 134 VAL A N 1
ATOM 1059 C CA . VAL A 1 134 ? 30.082 -3.129 -59.198 1.00 64.06 134 VAL A CA 1
ATOM 1060 C C . VAL A 1 134 ? 30.545 -2.093 -60.231 1.00 64.06 134 VAL A C 1
ATOM 1062 O O . VAL A 1 134 ? 30.629 -2.401 -61.423 1.00 64.06 134 VAL A O 1
ATOM 1065 N N . SER A 1 135 ? 30.899 -0.882 -59.791 1.00 62.69 135 SER A N 1
ATOM 1066 C CA . SER A 1 135 ? 31.402 0.193 -60.665 1.00 62.69 135 SER A CA 1
ATOM 1067 C C . SER A 1 135 ? 32.780 -0.136 -61.259 1.00 62.69 135 SER A C 1
ATOM 1069 O O . SER A 1 135 ? 33.051 0.167 -62.422 1.00 62.69 135 SER A O 1
ATOM 1071 N N . SER A 1 136 ? 33.644 -0.811 -60.495 1.00 59.38 136 SER A N 1
ATOM 1072 C CA . SER A 1 136 ? 34.949 -1.284 -60.969 1.00 59.38 136 SER A CA 1
ATOM 1073 C C . SER A 1 136 ? 34.818 -2.446 -61.960 1.00 59.38 136 SER A C 1
ATOM 1075 O O . SER A 1 136 ? 35.414 -2.395 -63.034 1.00 59.38 136 SER A O 1
ATOM 1077 N N . SER A 1 137 ? 33.990 -3.457 -61.668 1.00 58.34 137 SER A N 1
ATOM 1078 C CA . SER A 1 137 ? 33.781 -4.602 -62.572 1.00 58.34 137 SER A CA 1
ATOM 1079 C C . SER A 1 137 ? 33.153 -4.203 -63.912 1.00 58.34 137 SER A C 1
ATOM 1081 O O . SER A 1 137 ? 33.517 -4.754 -64.948 1.00 58.34 137 SER A O 1
ATOM 1083 N N . SER A 1 138 ? 32.246 -3.222 -63.913 1.00 56.78 138 SER A N 1
ATOM 1084 C CA . SER A 1 138 ? 31.575 -2.723 -65.126 1.00 56.78 138 SER A CA 1
ATOM 1085 C C . SER A 1 138 ? 32.413 -1.732 -65.954 1.00 56.78 138 SER A C 1
ATOM 1087 O O . SER A 1 138 ? 32.026 -1.379 -67.070 1.00 56.78 138 SER A O 1
ATOM 1089 N N . SER A 1 139 ? 33.578 -1.315 -65.444 1.00 53.44 139 SER A N 1
ATOM 1090 C CA . SER A 1 139 ? 34.538 -0.473 -66.171 1.00 53.44 139 SER A CA 1
ATOM 1091 C C . SER A 1 139 ? 35.570 -1.289 -66.965 1.00 53.44 139 SER A C 1
ATOM 1093 O O . SER A 1 139 ? 36.032 -0.831 -68.009 1.00 53.44 139 SER A O 1
ATOM 1095 N N . SER A 1 140 ? 35.896 -2.515 -66.533 1.00 52.94 140 SER A N 1
ATOM 1096 C CA . SER A 1 140 ? 36.880 -3.377 -67.216 1.00 52.94 140 SER A CA 1
ATOM 1097 C C . SER A 1 140 ? 36.364 -4.036 -68.502 1.00 52.94 140 SER A C 1
ATOM 1099 O O . SER A 1 140 ? 37.162 -4.439 -69.344 1.00 52.94 140 SER A O 1
ATOM 1101 N N . THR A 1 141 ? 35.047 -4.136 -68.700 1.00 51.44 141 THR A N 1
ATOM 1102 C CA . THR A 1 141 ? 34.443 -4.785 -69.881 1.00 51.44 141 THR A CA 1
ATOM 1103 C C . THR A 1 141 ? 34.366 -3.895 -71.126 1.00 51.44 141 THR A C 1
ATOM 1105 O O . THR A 1 141 ? 33.937 -4.365 -72.173 1.00 51.44 141 THR A O 1
ATOM 1108 N N . LYS A 1 142 ? 34.796 -2.626 -71.055 1.00 51.28 142 LYS A N 1
ATOM 1109 C CA . LYS A 1 142 ? 34.727 -1.667 -72.179 1.00 51.28 142 LYS A CA 1
ATOM 1110 C C . LYS A 1 142 ? 35.994 -1.574 -73.043 1.00 51.28 142 LYS A C 1
ATOM 1112 O O . LYS A 1 142 ? 36.032 -0.752 -73.950 1.00 51.28 142 LYS A O 1
ATOM 1117 N N . TYR A 1 143 ? 37.007 -2.401 -72.775 1.00 51.06 143 TYR A N 1
ATOM 1118 C CA . TYR A 1 143 ? 38.294 -2.397 -73.493 1.00 51.06 143 TYR A CA 1
ATOM 1119 C C . TYR A 1 143 ? 38.572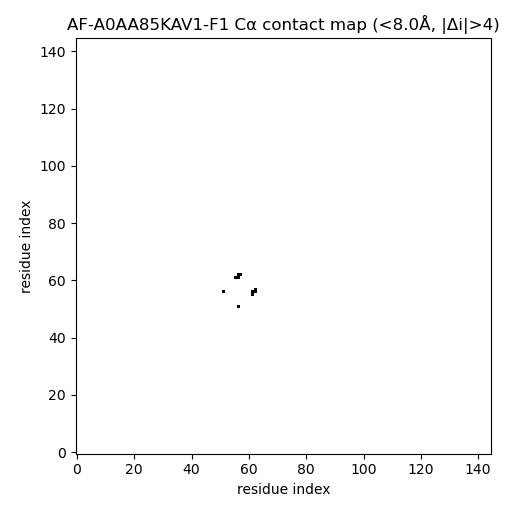 -3.677 -74.306 1.00 51.06 143 TYR A C 1
ATOM 1121 O O . TYR A 1 143 ? 39.680 -3.856 -74.802 1.00 51.06 143 TYR A O 1
ATOM 1129 N N . PHE A 1 144 ? 37.574 -4.553 -74.465 1.00 49.59 144 PHE A N 1
ATOM 1130 C CA . PHE A 1 144 ? 37.621 -5.714 -75.361 1.00 49.59 144 PHE A CA 1
ATOM 1131 C C . PHE A 1 144 ? 36.367 -5.743 -76.248 1.00 49.59 144 PHE A C 1
ATOM 1133 O O . PHE A 1 144 ? 35.344 -6.328 -75.888 1.00 49.59 144 PHE A O 1
ATOM 1140 N N . SER A 1 145 ? 36.442 -5.080 -77.402 1.00 41.06 145 SER A N 1
ATOM 1141 C CA . SER A 1 145 ? 35.528 -5.187 -78.552 1.00 41.06 145 SER A CA 1
ATOM 1142 C C . SER A 1 145 ? 36.263 -4.732 -79.808 1.00 41.06 145 SER A C 1
ATOM 1144 O O . SER A 1 145 ? 37.029 -3.752 -79.679 1.00 41.06 145 SER A O 1
#